Protein AF-A0A1R0G5W1-F1 (afdb_monomer_lite)

Structure (mmCIF, N/CA/C/O backbone):
data_AF-A0A1R0G5W1-F1
#
_entry.id   AF-A0A1R0G5W1-F1
#
loop_
_atom_site.group_PDB
_atom_site.id
_atom_site.type_symbol
_atom_site.label_atom_id
_atom_site.label_alt_id
_atom_site.label_comp_id
_atom_site.label_asym_id
_atom_site.label_entity_id
_atom_site.label_seq_id
_atom_site.pdbx_PDB_ins_code
_atom_site.Cartn_x
_atom_site.Cartn_y
_atom_site.Cartn_z
_atom_site.occupancy
_atom_site.B_iso_or_equiv
_atom_site.auth_seq_id
_atom_site.auth_comp_id
_atom_site.auth_asym_id
_atom_site.auth_atom_id
_atom_site.pdbx_PDB_model_num
ATOM 1 N N . MET A 1 1 ? -1.814 21.101 2.473 1.00 80.44 1 MET A N 1
ATOM 2 C CA . MET A 1 1 ? -3.061 20.386 2.108 1.00 80.44 1 MET A CA 1
ATOM 3 C C . MET A 1 1 ? -2.930 18.864 2.207 1.00 80.44 1 MET A C 1
ATOM 5 O O . MET A 1 1 ? -3.570 18.295 3.076 1.00 80.44 1 MET A O 1
ATOM 9 N N . PHE A 1 2 ? -2.109 18.182 1.390 1.00 86.19 2 PHE A N 1
ATOM 10 C CA . PHE A 1 2 ? -1.987 16.707 1.456 1.00 86.19 2 PHE A CA 1
ATOM 11 C C . PHE A 1 2 ? -1.405 16.196 2.785 1.00 86.19 2 PHE A C 1
ATOM 13 O O . PHE A 1 2 ? -1.964 15.295 3.403 1.00 86.19 2 PHE A O 1
ATOM 20 N N . LYS A 1 3 ? -0.314 16.809 3.260 1.00 89.56 3 LYS A N 1
ATOM 21 C CA . LYS A 1 3 ? 0.273 16.492 4.570 1.00 89.56 3 LYS A CA 1
ATOM 22 C C . LYS A 1 3 ? -0.735 16.709 5.703 1.00 89.56 3 LYS A C 1
ATOM 24 O O . LYS A 1 3 ? -0.921 15.821 6.520 1.00 89.56 3 LYS A O 1
ATOM 29 N N . ASP A 1 4 ? -1.419 17.850 5.706 1.00 94.81 4 ASP A N 1
ATOM 30 C CA . ASP A 1 4 ? -2.386 18.188 6.758 1.00 94.81 4 ASP A CA 1
ATOM 31 C C . ASP A 1 4 ? -3.569 17.210 6.776 1.00 94.81 4 ASP A C 1
ATOM 33 O O . ASP A 1 4 ? -4.032 16.824 7.844 1.00 94.81 4 ASP A O 1
ATOM 37 N N . MET A 1 5 ? -4.021 16.751 5.602 1.00 95.19 5 MET A N 1
ATOM 38 C CA . MET A 1 5 ? -5.026 15.690 5.486 1.00 95.19 5 MET A CA 1
ATOM 39 C C . MET A 1 5 ? -4.538 14.382 6.123 1.00 95.19 5 MET A C 1
ATOM 41 O O . MET A 1 5 ? -5.2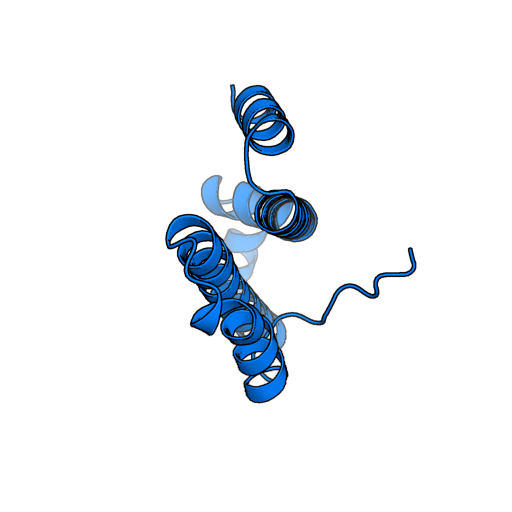72 13.771 6.898 1.00 95.19 5 MET A O 1
ATOM 45 N N . LEU A 1 6 ? -3.307 13.951 5.828 1.00 93.94 6 LEU A N 1
ATOM 46 C CA . LEU A 1 6 ? -2.739 12.741 6.429 1.00 93.94 6 LEU A CA 1
ATOM 47 C C . LEU A 1 6 ? -2.578 12.881 7.944 1.00 93.94 6 LEU A C 1
ATOM 49 O O . LEU A 1 6 ? -2.937 11.961 8.674 1.00 93.94 6 LEU A O 1
ATOM 53 N N . ASP A 1 7 ? -2.123 14.041 8.417 1.00 95.12 7 ASP A N 1
ATOM 54 C CA . ASP A 1 7 ? -1.996 14.327 9.846 1.00 95.12 7 ASP A CA 1
ATOM 55 C C . ASP A 1 7 ? -3.363 14.225 10.550 1.00 95.12 7 ASP A C 1
ATOM 57 O O . ASP A 1 7 ? -3.452 13.697 11.658 1.00 95.12 7 ASP A O 1
ATOM 61 N N . GLN A 1 8 ? -4.447 14.676 9.908 1.00 95.75 8 GLN A N 1
ATOM 62 C CA . GLN A 1 8 ? -5.807 14.523 10.438 1.00 95.75 8 GLN A CA 1
ATOM 63 C C . GLN A 1 8 ? -6.281 13.067 10.439 1.00 95.75 8 GLN A C 1
ATOM 65 O O . GLN A 1 8 ? -6.860 12.619 11.430 1.00 95.75 8 GLN A O 1
ATOM 70 N N . ILE A 1 9 ? -6.005 12.304 9.377 1.00 93.00 9 ILE A N 1
ATOM 71 C CA . ILE A 1 9 ? -6.343 10.874 9.317 1.00 93.00 9 ILE A CA 1
ATOM 72 C C . ILE A 1 9 ? -5.625 10.115 10.432 1.00 93.00 9 ILE A C 1
ATOM 74 O O . ILE A 1 9 ? -6.256 9.343 11.144 1.00 93.00 9 ILE A O 1
ATOM 78 N N . VAL A 1 10 ? -4.330 10.359 10.640 1.00 94.25 10 VAL A N 1
ATOM 79 C CA . VAL A 1 10 ? -3.561 9.698 11.706 1.00 94.25 10 VAL A CA 1
ATOM 80 C C . VAL A 1 10 ? -4.130 10.014 13.092 1.00 94.25 10 VAL A C 1
ATOM 82 O O . VAL A 1 10 ? -4.155 9.134 13.948 1.00 94.25 10 VAL A O 1
ATOM 85 N N . LYS A 1 11 ? -4.627 11.238 13.310 1.00 95.06 11 LYS A N 1
ATOM 86 C CA . LYS A 1 11 ? -5.220 11.662 14.588 1.00 95.06 11 LYS A CA 1
ATOM 87 C C . LYS A 1 11 ? -6.612 11.090 14.858 1.00 95.06 11 LYS A C 1
ATOM 89 O O . LYS A 1 11 ? -6.972 10.942 16.020 1.00 95.06 11 LYS A O 1
ATOM 94 N N . THR A 1 12 ? -7.409 10.837 13.819 1.00 93.75 12 THR A N 1
ATOM 95 C CA . THR A 1 12 ? -8.860 10.598 13.966 1.00 93.75 12 THR A CA 1
ATOM 96 C C . THR A 1 12 ? -9.324 9.222 13.495 1.00 93.75 1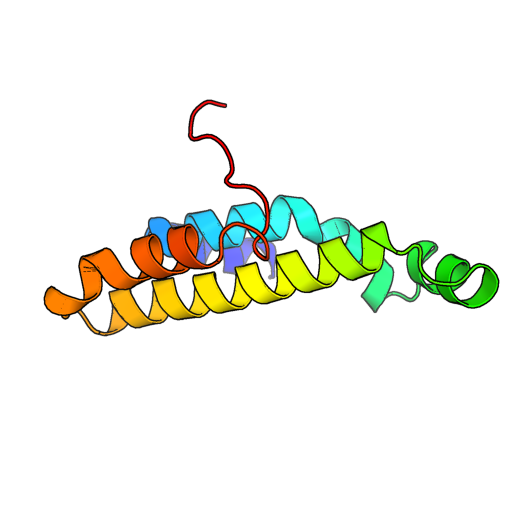2 THR A C 1
ATOM 98 O O . THR A 1 12 ? -10.350 8.734 13.964 1.00 93.75 12 THR A O 1
ATOM 101 N N . ALA A 1 13 ? -8.596 8.580 12.581 1.00 90.06 13 ALA A N 1
ATOM 102 C CA . ALA A 1 13 ? -8.978 7.293 12.015 1.00 90.06 13 ALA A CA 1
ATOM 103 C C . ALA A 1 13 ? -8.523 6.115 12.900 1.00 90.06 13 ALA A C 1
ATOM 105 O O . ALA A 1 13 ? -7.601 6.253 13.709 1.00 90.06 13 ALA A O 1
ATOM 106 N N . PRO A 1 14 ? -9.117 4.919 12.721 1.00 89.00 14 PRO A N 1
ATOM 107 C CA . PRO A 1 14 ? -8.699 3.717 13.434 1.00 89.00 14 PRO A CA 1
ATOM 108 C C . PRO A 1 14 ? -7.185 3.448 13.306 1.00 89.00 14 PRO A C 1
ATOM 110 O O . PRO A 1 14 ? -6.682 3.420 12.176 1.00 89.00 14 PRO A O 1
ATOM 113 N N . PRO A 1 15 ? -6.457 3.175 14.412 1.00 87.94 15 PRO A N 1
ATOM 114 C CA . PRO A 1 15 ? -4.993 3.051 14.409 1.00 87.94 15 PRO A CA 1
ATOM 115 C C . PRO A 1 15 ? -4.428 1.999 13.447 1.00 87.94 15 PRO A C 1
ATOM 117 O O . PRO A 1 15 ? -3.299 2.106 12.973 1.00 87.94 15 PRO A O 1
ATOM 120 N N . GLN A 1 16 ? -5.174 0.927 13.184 1.00 85.00 16 GLN A N 1
ATOM 121 C CA . GLN A 1 16 ? -4.782 -0.115 12.236 1.00 85.00 16 GLN A CA 1
ATOM 122 C C . GLN A 1 16 ? -4.873 0.402 10.796 1.00 85.00 16 GLN A C 1
ATOM 124 O O . GLN A 1 16 ? -3.918 0.264 10.037 1.00 85.00 16 GLN A O 1
ATOM 129 N N . ALA A 1 17 ? -5.988 1.044 10.435 1.00 85.69 17 ALA A N 1
ATOM 130 C CA . ALA A 1 17 ? -6.205 1.573 9.091 1.00 85.69 17 ALA A CA 1
ATOM 131 C C . ALA A 1 17 ? -5.243 2.730 8.771 1.00 85.69 17 ALA A C 1
ATOM 133 O O . ALA A 1 17 ? -4.678 2.775 7.677 1.00 85.69 17 ALA A O 1
ATOM 134 N N . SER A 1 18 ? -4.995 3.623 9.735 1.00 90.38 18 SER A N 1
ATOM 135 C CA . SER A 1 18 ? -4.046 4.728 9.565 1.00 90.38 18 SER A CA 1
ATOM 136 C C . SER A 1 18 ? -2.608 4.232 9.391 1.00 90.38 18 SER A C 1
ATOM 138 O O . SER A 1 18 ? -1.917 4.696 8.485 1.00 90.38 18 SER A O 1
ATOM 140 N N . ARG A 1 19 ? -2.164 3.233 10.169 1.00 89.00 19 ARG A N 1
ATOM 141 C CA . ARG A 1 19 ? -0.832 2.622 9.997 1.00 89.00 19 ARG A CA 1
ATOM 142 C C . ARG A 1 19 ? -0.654 1.969 8.632 1.00 89.00 19 ARG A C 1
ATOM 144 O O . ARG A 1 19 ? 0.384 2.172 8.008 1.00 89.00 19 ARG A O 1
ATOM 151 N N . MET A 1 20 ? -1.651 1.225 8.149 1.00 87.19 20 MET A N 1
ATOM 152 C CA . MET A 1 20 ? -1.569 0.631 6.810 1.00 87.19 20 MET A CA 1
ATOM 153 C C . MET A 1 20 ? -1.474 1.706 5.719 1.00 87.19 20 MET A C 1
ATOM 155 O O . MET A 1 20 ? -0.684 1.563 4.790 1.00 87.19 20 MET A O 1
ATOM 159 N N . LEU A 1 21 ? -2.230 2.804 5.850 1.00 89.06 21 LEU A N 1
ATOM 160 C CA . LEU A 1 21 ? -2.175 3.923 4.907 1.00 89.06 21 LEU A CA 1
ATOM 161 C C . LEU A 1 21 ? -0.807 4.610 4.893 1.00 89.06 21 LEU A C 1
ATOM 163 O O . LEU A 1 21 ? -0.282 4.892 3.816 1.00 89.06 21 LEU A O 1
ATOM 167 N N . MET A 1 22 ? -0.222 4.848 6.067 1.00 91.00 22 MET A N 1
ATOM 168 C CA . MET A 1 22 ? 1.111 5.442 6.173 1.00 91.00 22 MET A CA 1
ATOM 169 C C . MET A 1 22 ? 2.180 4.525 5.573 1.00 91.00 22 MET A C 1
ATOM 171 O O . MET A 1 22 ? 2.954 4.981 4.737 1.00 91.00 22 MET A O 1
ATOM 175 N N . GLY A 1 23 ? 2.146 3.224 5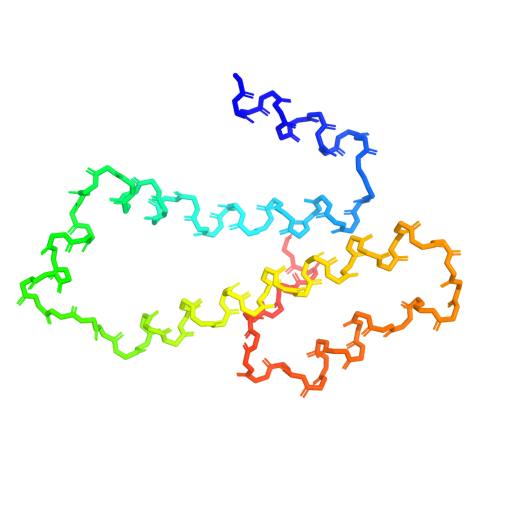.879 1.00 88.38 23 GLY A N 1
ATOM 176 C CA . GLY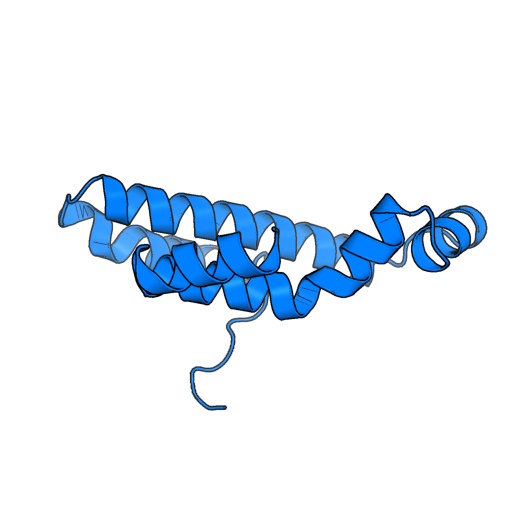 A 1 23 ? 3.065 2.252 5.279 1.00 88.38 23 GLY A CA 1
ATOM 177 C C . GLY A 1 23 ? 2.944 2.182 3.752 1.00 88.38 23 GLY A C 1
ATOM 178 O O . GLY A 1 23 ? 3.952 2.202 3.048 1.00 88.38 23 GLY A O 1
ATOM 179 N N . PHE A 1 24 ? 1.717 2.183 3.215 1.00 88.25 24 PHE A N 1
ATOM 180 C CA . PHE A 1 24 ? 1.500 2.234 1.767 1.00 88.25 24 PHE A CA 1
ATOM 181 C C . PHE A 1 24 ? 2.099 3.499 1.150 1.00 88.25 24 PHE A C 1
ATOM 183 O O . PHE A 1 24 ? 2.794 3.422 0.131 1.00 88.25 24 PHE A O 1
ATOM 190 N N . LYS A 1 25 ? 1.844 4.660 1.767 1.00 89.81 25 LYS A N 1
ATOM 191 C CA . LYS A 1 25 ? 2.411 5.933 1.329 1.00 89.81 25 LYS A CA 1
ATOM 192 C C . LYS A 1 25 ? 3.940 5.857 1.314 1.00 89.81 25 LYS A C 1
ATOM 194 O O . LYS A 1 25 ? 4.529 6.242 0.309 1.00 89.81 25 LYS A O 1
ATOM 199 N N . ASP A 1 26 ? 4.576 5.420 2.393 1.00 89.31 26 ASP A N 1
ATOM 200 C CA . ASP A 1 26 ? 6.035 5.496 2.528 1.00 89.31 26 ASP A CA 1
ATOM 201 C C . ASP A 1 26 ? 6.755 4.681 1.449 1.00 89.31 26 ASP A C 1
ATOM 203 O O . ASP A 1 26 ? 7.763 5.128 0.907 1.00 89.31 26 ASP A O 1
ATOM 207 N N . VAL A 1 27 ? 6.168 3.553 1.043 1.00 86.25 27 VAL A N 1
ATOM 208 C CA . VAL A 1 27 ? 6.700 2.713 -0.037 1.00 86.25 27 VAL A CA 1
ATOM 209 C C . VAL A 1 27 ? 6.381 3.277 -1.429 1.00 86.25 27 VAL A C 1
ATOM 211 O O . VAL A 1 27 ? 7.240 3.284 -2.309 1.00 86.25 27 VAL A O 1
ATOM 214 N N . ASN A 1 28 ? 5.156 3.757 -1.665 1.00 87.00 28 ASN A N 1
ATOM 215 C CA . ASN A 1 28 ? 4.668 4.017 -3.028 1.00 87.00 28 ASN A CA 1
ATOM 216 C C . ASN A 1 28 ? 4.725 5.491 -3.457 1.00 87.00 28 ASN A C 1
ATOM 218 O O . ASN A 1 28 ? 4.616 5.787 -4.649 1.00 87.00 28 ASN A O 1
ATOM 222 N N . TYR A 1 29 ? 4.886 6.437 -2.524 1.00 89.75 29 TYR A N 1
ATOM 223 C CA . TYR A 1 29 ? 4.709 7.868 -2.801 1.00 89.75 29 TYR A CA 1
ATOM 224 C C . TYR A 1 29 ? 5.621 8.378 -3.919 1.00 89.75 29 TYR A C 1
ATOM 226 O O . TYR A 1 29 ? 5.151 9.062 -4.827 1.00 89.75 29 TYR A O 1
ATOM 234 N N . HIS A 1 30 ? 6.908 8.033 -3.907 1.00 89.00 30 HIS A N 1
ATOM 235 C CA . HIS A 1 30 ? 7.847 8.512 -4.926 1.00 89.00 30 HIS A CA 1
ATOM 236 C C . HIS A 1 30 ? 7.539 7.956 -6.321 1.00 89.00 30 HIS A C 1
ATOM 238 O O . HIS A 1 30 ? 7.537 8.710 -7.296 1.00 89.00 30 HIS A O 1
ATOM 244 N N . ALA A 1 31 ? 7.223 6.662 -6.415 1.00 87.19 31 ALA A N 1
ATOM 245 C CA . ALA A 1 31 ? 6.872 6.020 -7.677 1.00 87.19 31 ALA A CA 1
ATOM 246 C C . ALA A 1 31 ? 5.580 6.607 -8.269 1.00 87.19 31 ALA A C 1
ATOM 248 O O . ALA A 1 31 ? 5.553 6.960 -9.447 1.00 87.19 31 ALA A O 1
ATOM 249 N N . MET A 1 32 ? 4.541 6.799 -7.445 1.00 88.44 32 MET A N 1
ATOM 250 C CA . MET A 1 32 ? 3.274 7.399 -7.880 1.00 88.44 32 MET A CA 1
ATOM 251 C C . MET A 1 32 ? 3.446 8.850 -8.340 1.00 88.44 32 MET A C 1
ATOM 253 O O . MET A 1 32 ? 2.928 9.217 -9.392 1.00 88.44 32 MET A O 1
ATOM 257 N N . ASN A 1 33 ? 4.217 9.664 -7.610 1.00 88.25 33 ASN A N 1
ATOM 258 C CA . ASN A 1 33 ? 4.499 11.040 -8.030 1.00 88.25 33 ASN A CA 1
ATOM 259 C C . ASN A 1 33 ? 5.280 11.079 -9.348 1.00 88.25 33 ASN A C 1
ATOM 261 O O . ASN A 1 33 ? 4.943 11.851 -10.244 1.00 88.25 33 ASN A O 1
ATOM 265 N N . SER A 1 34 ? 6.283 10.207 -9.508 1.00 88.06 34 SER A N 1
ATOM 266 C CA . SER A 1 34 ? 6.987 10.088 -10.785 1.00 88.06 34 SER A CA 1
ATOM 267 C C . SER A 1 34 ? 6.055 9.649 -11.913 1.00 88.06 34 SER A C 1
ATOM 269 O O . SER A 1 34 ? 6.306 10.025 -13.052 1.00 88.06 34 SER A O 1
ATOM 271 N N . TYR A 1 35 ? 5.029 8.845 -11.636 1.00 88.44 35 TYR A N 1
ATOM 272 C CA . TYR A 1 35 ? 4.077 8.400 -12.648 1.00 88.44 35 TYR A CA 1
ATOM 273 C C . TYR A 1 35 ? 3.140 9.528 -13.093 1.00 88.44 35 TYR A C 1
ATOM 275 O O . TYR A 1 35 ? 3.061 9.820 -14.283 1.00 88.44 35 TYR A O 1
ATOM 283 N N . VAL A 1 36 ? 2.494 10.210 -12.140 1.00 90.06 36 VAL A N 1
ATOM 284 C CA . VAL A 1 36 ? 1.537 11.305 -12.403 1.00 90.06 36 VAL A CA 1
ATOM 285 C C . VAL A 1 36 ? 2.172 12.441 -13.206 1.00 90.06 36 VAL A C 1
ATOM 287 O O . VAL A 1 36 ? 1.528 13.024 -14.074 1.00 90.06 36 VAL A O 1
ATOM 290 N N . HIS A 1 37 ? 3.449 12.728 -12.962 1.00 88.94 37 HIS A N 1
ATOM 291 C CA . HIS A 1 37 ? 4.174 13.789 -13.660 1.00 88.94 37 HIS A CA 1
ATOM 292 C C . HIS A 1 37 ? 4.911 13.323 -14.922 1.00 88.94 37 HIS A C 1
ATOM 294 O O . HIS A 1 37 ? 5.774 14.048 -15.407 1.00 88.94 37 HIS A O 1
ATOM 300 N N . SER A 1 38 ? 4.604 12.131 -15.457 1.00 85.38 38 SER A N 1
ATOM 301 C CA . SER A 1 38 ? 5.301 11.562 -16.628 1.00 85.38 38 SER A CA 1
ATOM 302 C C . SER A 1 38 ? 6.829 11.604 -16.484 1.00 85.38 38 SER A C 1
ATOM 304 O O . SER A 1 38 ? 7.561 11.924 -17.416 1.00 85.38 38 SER A O 1
ATOM 306 N N . GLY A 1 39 ? 7.312 11.329 -15.272 1.00 86.25 39 GLY A 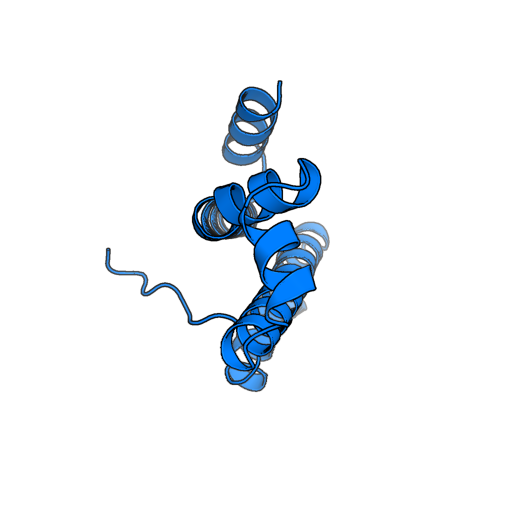N 1
ATOM 307 C CA . GLY A 1 39 ? 8.722 11.405 -14.924 1.00 86.25 39 GLY A CA 1
ATOM 308 C C . GLY A 1 39 ? 9.562 10.300 -15.570 1.00 86.25 39 GLY A C 1
ATOM 309 O O . GLY A 1 39 ? 9.117 9.540 -16.430 1.00 86.25 39 GLY A O 1
ATOM 310 N N . ILE A 1 40 ? 10.799 10.166 -15.090 1.00 86.75 40 ILE A N 1
ATOM 311 C CA . ILE A 1 40 ? 11.794 9.234 -15.649 1.00 86.75 40 ILE A CA 1
ATOM 312 C C . ILE A 1 40 ? 11.282 7.786 -15.685 1.00 86.75 40 ILE A C 1
ATOM 314 O O . ILE A 1 40 ? 11.574 7.062 -16.635 1.00 86.75 40 ILE A O 1
ATOM 318 N N . HIS A 1 41 ? 10.502 7.355 -14.686 1.00 85.56 41 HIS A N 1
ATOM 319 C CA . HIS A 1 41 ? 10.007 5.980 -14.623 1.00 85.56 41 HIS A CA 1
ATOM 320 C C . HIS A 1 41 ? 9.052 5.645 -15.787 1.00 85.56 41 HIS A C 1
ATOM 322 O O . HIS A 1 41 ? 9.410 4.737 -16.536 1.00 85.56 41 HIS A O 1
ATOM 328 N N . PRO A 1 42 ? 7.909 6.340 -16.007 1.00 85.19 42 PRO A N 1
ATOM 329 C CA . PRO A 1 42 ? 7.060 6.128 -17.188 1.00 85.19 42 PRO A CA 1
ATOM 330 C C . PRO A 1 42 ? 7.799 6.195 -18.524 1.00 85.19 42 PRO A C 1
ATOM 332 O O . PRO A 1 42 ? 7.596 5.327 -19.368 1.00 85.19 42 PRO A O 1
ATOM 335 N N . LEU A 1 43 ? 8.684 7.185 -18.701 1.00 87.44 43 LEU A N 1
ATOM 336 C CA . LEU A 1 43 ? 9.435 7.362 -19.946 1.00 87.44 43 LEU A CA 1
ATOM 337 C C . LEU A 1 43 ? 10.345 6.164 -20.230 1.00 87.44 43 LEU A C 1
ATOM 339 O O . LEU A 1 43 ? 10.328 5.630 -21.336 1.00 87.44 43 LEU A O 1
ATOM 343 N N . ARG A 1 44 ? 11.080 5.680 -19.220 1.00 87.44 44 ARG A N 1
ATOM 344 C CA . ARG A 1 44 ? 11.873 4.452 -19.361 1.00 87.44 44 ARG A CA 1
ATOM 345 C C . ARG A 1 44 ? 11.002 3.242 -19.676 1.00 87.44 44 ARG A C 1
ATOM 347 O O . ARG A 1 44 ? 11.380 2.463 -20.537 1.00 87.44 44 ARG A O 1
ATOM 354 N N . ARG A 1 45 ? 9.822 3.092 -19.057 1.00 90.12 45 ARG A N 1
ATOM 355 C CA . ARG A 1 45 ? 8.929 1.951 -19.363 1.00 90.12 45 ARG A CA 1
ATOM 356 C C . ARG A 1 45 ? 8.354 2.001 -20.768 1.00 90.12 45 ARG A C 1
ATOM 358 O O . ARG A 1 45 ? 8.119 0.950 -21.350 1.00 90.12 45 ARG A O 1
ATOM 365 N N . HIS A 1 46 ? 8.152 3.194 -21.319 1.00 88.75 46 HIS A N 1
ATOM 366 C CA . HIS A 1 46 ? 7.726 3.340 -22.705 1.00 88.75 46 HIS A CA 1
ATOM 367 C C . HIS A 1 46 ? 8.788 2.831 -23.692 1.00 88.75 46 HIS A C 1
ATOM 369 O O . HIS A 1 46 ? 8.441 2.219 -24.695 1.00 88.75 46 HIS A O 1
ATOM 375 N N . VAL A 1 47 ? 10.071 3.051 -23.387 1.00 91.69 47 VAL A N 1
ATOM 376 C CA . VAL A 1 47 ? 11.197 2.661 -24.251 1.00 91.69 47 VAL A CA 1
ATOM 377 C C . VAL A 1 47 ? 11.638 1.212 -24.017 1.00 91.69 47 VAL A C 1
ATOM 379 O O . VAL A 1 47 ? 11.883 0.477 -24.967 1.00 91.69 47 VAL A O 1
ATOM 382 N N . GLU A 1 48 ? 11.751 0.797 -22.757 1.00 93.62 48 GLU A N 1
ATOM 383 C CA . GLU A 1 48 ? 12.373 -0.471 -22.340 1.00 93.62 48 GLU A CA 1
ATOM 384 C C . GLU A 1 48 ? 11.339 -1.558 -21.992 1.00 93.62 48 GLU A C 1
ATOM 386 O O . GLU A 1 48 ? 11.692 -2.719 -21.787 1.00 93.62 48 GLU A O 1
ATOM 391 N N . GLY A 1 49 ? 10.055 -1.197 -21.906 1.00 91.81 49 GLY A N 1
ATOM 392 C CA . GLY A 1 49 ? 8.996 -2.066 -21.400 1.00 91.81 49 GLY A CA 1
ATOM 393 C C . GLY A 1 49 ? 8.960 -2.166 -19.869 1.00 91.81 49 GLY A C 1
ATOM 394 O O . GLY A 1 49 ? 9.653 -1.456 -19.130 1.00 91.81 49 GLY A O 1
ATOM 395 N N . TYR A 1 50 ? 8.104 -3.057 -19.365 1.00 90.62 50 TYR A N 1
ATOM 396 C CA . TYR A 1 50 ? 7.941 -3.303 -17.931 1.00 90.62 50 TYR A CA 1
ATOM 397 C C . TYR A 1 50 ? 8.651 -4.604 -17.517 1.00 90.62 50 TYR A C 1
ATOM 399 O O . TYR A 1 50 ? 8.288 -5.673 -18.006 1.00 90.62 50 TYR A O 1
ATOM 407 N N . PRO A 1 51 ? 9.621 -4.555 -16.584 1.00 91.94 51 PRO A N 1
ATOM 408 C CA . PRO A 1 51 ? 10.192 -5.739 -15.957 1.00 91.94 51 PRO A CA 1
ATOM 409 C C . PRO A 1 51 ? 9.110 -6.547 -15.243 1.00 91.94 51 PRO A C 1
ATOM 411 O O . PRO A 1 51 ? 8.278 -5.971 -14.541 1.00 91.94 51 PRO A O 1
ATOM 414 N N . ALA A 1 52 ? 9.167 -7.874 -15.362 1.00 93.38 52 ALA A N 1
ATOM 415 C CA . ALA A 1 52 ? 8.176 -8.777 -14.775 1.00 93.38 52 ALA A CA 1
ATOM 416 C C . ALA A 1 52 ? 7.994 -8.560 -13.262 1.00 93.38 52 ALA A C 1
ATOM 418 O O . ALA A 1 52 ? 6.864 -8.440 -12.799 1.00 93.38 52 ALA A O 1
ATOM 419 N N . GLY A 1 53 ? 9.096 -8.401 -12.517 1.00 92.06 53 GLY A N 1
ATOM 420 C CA . GLY A 1 53 ? 9.041 -8.134 -11.075 1.00 92.06 53 GLY A CA 1
ATOM 421 C C . GLY A 1 53 ? 8.290 -6.846 -10.728 1.00 92.06 53 GLY A C 1
ATOM 422 O O . GLY A 1 53 ? 7.503 -6.834 -9.794 1.00 92.06 53 GLY A O 1
ATOM 423 N N . LEU A 1 54 ? 8.426 -5.786 -11.537 1.00 89.88 54 LEU A N 1
ATOM 424 C CA . LEU A 1 54 ? 7.669 -4.551 -11.305 1.00 89.88 54 LEU A CA 1
ATOM 425 C C . LEU A 1 54 ? 6.164 -4.764 -11.508 1.00 89.88 54 LEU A C 1
ATOM 427 O O . LEU A 1 54 ? 5.363 -4.220 -10.753 1.00 89.88 54 LEU A O 1
ATOM 431 N N . ILE A 1 55 ? 5.775 -5.517 -12.540 1.00 92.50 55 ILE A N 1
ATOM 432 C CA . ILE A 1 55 ? 4.362 -5.831 -12.790 1.00 92.50 55 ILE A CA 1
ATOM 433 C C . ILE A 1 55 ? 3.799 -6.607 -11.597 1.00 92.50 55 ILE A C 1
ATOM 435 O O . ILE A 1 55 ? 2.727 -6.274 -11.092 1.00 92.50 55 ILE A O 1
ATOM 439 N N . GLU A 1 56 ? 4.540 -7.605 -11.120 1.00 94.56 56 GLU A N 1
ATOM 440 C CA . GLU A 1 56 ? 4.160 -8.407 -9.962 1.00 94.56 56 GLU A CA 1
ATOM 441 C C . GLU A 1 56 ? 4.028 -7.559 -8.689 1.00 94.56 56 GLU A C 1
ATOM 443 O O . GLU A 1 56 ? 3.008 -7.638 -8.005 1.00 94.56 56 GLU A O 1
ATOM 448 N N . ASP A 1 57 ? 5.002 -6.694 -8.406 1.00 90.75 57 ASP A N 1
ATOM 449 C CA . ASP A 1 57 ? 4.983 -5.804 -7.244 1.00 90.75 57 ASP A CA 1
ATOM 450 C C . ASP A 1 57 ? 3.798 -4.833 -7.285 1.00 90.75 57 ASP A C 1
ATOM 452 O O . ASP A 1 57 ? 3.135 -4.610 -6.270 1.00 90.75 57 ASP A O 1
ATOM 456 N N . VAL A 1 58 ? 3.473 -4.282 -8.460 1.00 91.19 58 VAL A N 1
ATOM 457 C CA . VAL A 1 58 ? 2.300 -3.410 -8.637 1.00 91.19 58 VAL A CA 1
ATOM 458 C C . VAL A 1 58 ? 1.004 -4.173 -8.358 1.00 91.19 58 VAL A C 1
ATOM 460 O O . VAL A 1 58 ? 0.130 -3.652 -7.661 1.00 91.19 58 VAL A O 1
ATOM 463 N N . LEU A 1 59 ? 0.878 -5.412 -8.844 1.00 94.44 59 LEU A N 1
ATOM 464 C CA . LEU A 1 59 ? -0.293 -6.252 -8.577 1.00 94.44 59 LEU A CA 1
ATOM 465 C C . LEU A 1 59 ? -0.410 -6.604 -7.090 1.00 94.44 59 LEU A C 1
ATOM 467 O O . LEU A 1 59 ? -1.491 -6.480 -6.512 1.00 94.44 59 LEU A O 1
ATOM 471 N N . ARG A 1 60 ? 0.700 -6.972 -6.442 1.00 93.62 60 ARG A N 1
ATOM 472 C CA . ARG A 1 60 ? 0.741 -7.233 -4.996 1.00 93.62 60 ARG A CA 1
ATOM 473 C C . ARG A 1 60 ? 0.331 -5.989 -4.208 1.00 93.62 60 ARG A C 1
ATOM 475 O O . ARG A 1 60 ? -0.556 -6.073 -3.363 1.00 93.62 60 ARG A O 1
ATOM 482 N N . ASN A 1 61 ? 0.879 -4.817 -4.528 1.00 91.56 61 ASN A N 1
ATOM 483 C CA . ASN A 1 61 ? 0.500 -3.552 -3.890 1.00 91.56 61 ASN A CA 1
ATOM 484 C C . ASN A 1 61 ? -0.985 -3.208 -4.098 1.00 91.56 61 ASN A C 1
ATOM 486 O O . ASN A 1 61 ? -1.644 -2.756 -3.160 1.00 91.56 61 ASN A O 1
ATOM 490 N N . SER A 1 62 ? -1.539 -3.478 -5.284 1.00 93.50 62 SER A N 1
ATOM 491 C CA . SER A 1 62 ? -2.974 -3.325 -5.558 1.00 93.50 62 SER A CA 1
ATOM 492 C C . SER A 1 62 ? -3.831 -4.239 -4.671 1.00 93.50 62 SER A C 1
ATOM 494 O O . SER A 1 62 ? -4.802 -3.784 -4.063 1.00 93.50 62 SER A O 1
ATOM 496 N N . ASN A 1 63 ? -3.432 -5.500 -4.493 1.00 94.88 63 ASN A N 1
ATOM 497 C CA . ASN A 1 63 ? -4.096 -6.407 -3.556 1.00 94.88 63 ASN A CA 1
ATOM 498 C C . ASN A 1 63 ? -3.985 -5.913 -2.104 1.00 94.88 63 ASN A C 1
ATOM 500 O O . ASN A 1 63 ? -4.959 -5.977 -1.354 1.00 94.88 63 ASN A O 1
ATOM 504 N N . GLY A 1 64 ? -2.831 -5.361 -1.718 1.00 91.69 64 GLY A N 1
ATOM 505 C CA . GLY A 1 64 ? -2.627 -4.725 -0.415 1.00 91.69 64 GLY A CA 1
ATOM 506 C C . GLY A 1 64 ? -3.628 -3.595 -0.143 1.00 91.69 64 GLY A C 1
ATOM 507 O O . GLY A 1 64 ? -4.229 -3.559 0.931 1.00 91.69 64 GLY A O 1
ATOM 508 N N . LEU A 1 65 ? -3.887 -2.732 -1.133 1.00 92.25 65 LEU A N 1
ATOM 509 C CA . LEU A 1 65 ? -4.908 -1.680 -1.037 1.00 92.25 65 LEU A CA 1
ATOM 510 C C . LEU A 1 65 ? -6.318 -2.250 -0.828 1.00 92.25 65 LEU A C 1
ATOM 512 O O . LEU A 1 65 ? -7.072 -1.733 -0.006 1.00 92.25 65 LEU A O 1
ATOM 516 N N . ASN A 1 66 ? -6.670 -3.348 -1.500 1.00 94.69 66 ASN A N 1
ATOM 517 C CA . ASN A 1 66 ? -7.961 -4.008 -1.280 1.00 94.69 66 ASN A CA 1
ATOM 518 C C . ASN A 1 66 ? -8.096 -4.548 0.154 1.00 94.69 66 ASN A C 1
ATOM 520 O O . ASN A 1 66 ? -9.157 -4.422 0.769 1.00 94.69 66 ASN A O 1
ATOM 524 N N . VAL A 1 67 ? -7.016 -5.090 0.729 1.00 92.94 67 VAL A N 1
ATOM 525 C CA . VAL A 1 67 ? -6.994 -5.522 2.137 1.00 92.94 67 VAL A CA 1
ATOM 526 C C . VAL A 1 67 ? -7.123 -4.331 3.092 1.00 92.94 67 VAL A C 1
ATOM 528 O O . VAL A 1 67 ? -7.797 -4.442 4.115 1.00 92.94 67 VAL A O 1
ATOM 531 N N . MET A 1 68 ? -6.549 -3.172 2.761 1.00 91.75 68 MET A N 1
ATOM 532 C CA . MET A 1 68 ? -6.746 -1.940 3.537 1.00 91.75 68 MET A CA 1
ATOM 533 C C . MET A 1 68 ? -8.206 -1.483 3.531 1.00 91.75 68 MET A C 1
ATOM 535 O O . MET A 1 68 ? -8.748 -1.139 4.583 1.00 91.75 68 MET A O 1
ATOM 539 N N . THR A 1 69 ? -8.867 -1.531 2.372 1.00 93.06 69 THR A N 1
ATOM 540 C CA . THR A 1 69 ? -10.303 -1.238 2.263 1.00 93.06 69 THR A CA 1
ATOM 541 C C . THR A 1 69 ? -11.127 -2.215 3.099 1.00 93.06 69 THR A C 1
ATOM 543 O O . THR A 1 69 ? -12.033 -1.7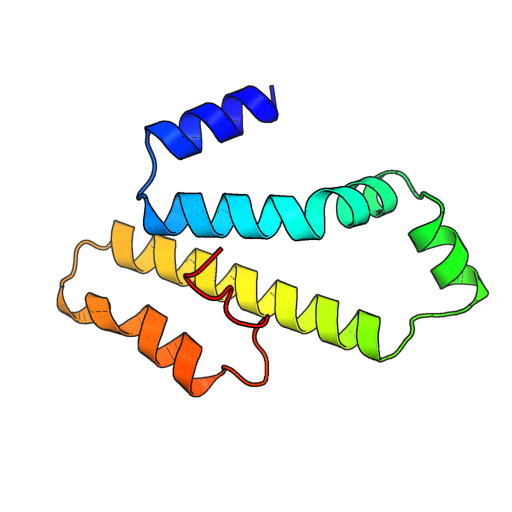91 3.818 1.00 93.06 69 THR A O 1
ATOM 546 N N . LEU A 1 70 ? -10.782 -3.509 3.089 1.00 93.81 70 LEU A N 1
ATOM 547 C CA . LEU A 1 70 ? -11.410 -4.502 3.964 1.00 93.81 70 LEU A CA 1
ATOM 548 C C . LEU A 1 70 ? -11.205 -4.163 5.448 1.00 93.81 70 LEU A C 1
ATOM 550 O O . LEU A 1 70 ? -12.166 -4.205 6.212 1.00 93.81 70 LEU A O 1
ATOM 554 N N . GLN A 1 71 ? -9.988 -3.802 5.864 1.00 91.88 71 GLN A N 1
ATOM 555 C CA . GLN A 1 71 ? -9.687 -3.416 7.247 1.00 91.88 71 GLN A CA 1
ATOM 556 C C . GLN A 1 71 ? -10.532 -2.225 7.702 1.00 91.88 71 GLN A C 1
ATOM 558 O O . GLN A 1 71 ? -11.073 -2.252 8.810 1.00 91.88 71 GLN A O 1
ATOM 563 N N . LEU A 1 72 ? -10.671 -1.200 6.859 1.00 91.38 72 LEU A N 1
ATOM 564 C CA . LEU A 1 72 ? -11.536 -0.060 7.145 1.00 91.38 72 LEU A CA 1
ATOM 565 C C . LEU A 1 72 ? -13.004 -0.496 7.250 1.00 91.38 72 LEU A C 1
ATOM 567 O O . LEU A 1 72 ? -13.668 -0.154 8.225 1.00 91.38 72 LEU A O 1
ATOM 571 N N . GLY A 1 73 ? -13.490 -1.297 6.299 1.00 92.69 73 GLY A N 1
ATOM 572 C CA . GLY A 1 73 ? -14.861 -1.811 6.300 1.00 92.69 73 GLY A CA 1
ATOM 573 C C . GLY A 1 73 ? -15.191 -2.622 7.555 1.00 92.69 73 GLY A C 1
ATOM 574 O O . GLY A 1 73 ? -16.209 -2.374 8.195 1.00 92.69 73 GLY A O 1
ATOM 575 N N . VAL A 1 74 ? -14.304 -3.534 7.964 1.00 93.31 74 VAL A N 1
ATOM 576 C CA . VAL A 1 74 ? -14.459 -4.320 9.200 1.00 93.31 74 VAL A CA 1
ATOM 577 C C . VAL A 1 74 ? -14.584 -3.404 10.414 1.00 93.31 74 VAL A C 1
ATOM 579 O O . VAL A 1 74 ? -15.503 -3.593 11.211 1.00 93.31 74 VAL A O 1
ATOM 582 N N . VAL A 1 75 ? -13.726 -2.385 10.534 1.00 91.00 75 VAL A N 1
ATOM 583 C CA . VAL A 1 75 ? -13.800 -1.435 11.655 1.00 91.00 75 VAL A CA 1
ATOM 584 C C . VAL A 1 75 ? -15.109 -0.648 11.634 1.00 91.00 75 VAL A C 1
ATOM 586 O O . VAL A 1 75 ? -15.769 -0.552 12.665 1.00 91.00 75 VAL A O 1
ATOM 589 N N . LEU A 1 76 ? -15.518 -0.134 10.472 1.00 91.44 76 LEU A N 1
ATOM 590 C CA . LEU A 1 76 ? -16.745 0.654 10.334 1.00 91.44 76 LEU A CA 1
ATOM 591 C C . LEU A 1 76 ? -18.012 -0.153 10.635 1.00 91.44 76 LEU A C 1
ATOM 593 O O . LEU A 1 76 ? -18.991 0.416 11.108 1.00 91.44 76 LEU A O 1
ATOM 597 N N . THR A 1 77 ? -18.007 -1.467 10.395 1.00 93.31 77 THR A N 1
ATOM 598 C CA . THR A 1 77 ? -19.166 -2.307 10.733 1.00 93.31 77 THR A CA 1
ATOM 599 C C . THR A 1 77 ? -19.394 -2.420 12.241 1.00 93.31 77 THR A C 1
ATOM 601 O O . THR A 1 77 ? -20.521 -2.665 12.661 1.00 93.31 77 THR A O 1
ATOM 604 N N . GLY A 1 78 ? -18.339 -2.310 13.058 1.00 90.38 78 GLY A N 1
ATOM 605 C CA . GLY A 1 78 ? -18.403 -2.542 14.505 1.00 90.38 78 GLY A CA 1
ATOM 606 C C . GLY A 1 78 ? -18.816 -3.965 14.918 1.00 90.38 78 GLY A C 1
ATOM 607 O O . GLY A 1 78 ? -19.038 -4.216 16.101 1.00 90.38 78 GLY A O 1
ATOM 608 N N . VAL A 1 79 ? -18.938 -4.917 13.980 1.00 94.81 79 VAL A N 1
ATOM 609 C CA . VAL A 1 79 ? -19.442 -6.268 14.267 1.00 94.81 79 VAL A CA 1
ATOM 610 C C . VAL A 1 79 ? -18.291 -7.203 14.636 1.00 94.81 79 VAL A C 1
ATOM 612 O O . VAL A 1 79 ? -17.484 -7.587 13.787 1.00 94.81 79 VAL A O 1
ATOM 615 N N . GLN A 1 80 ? -18.279 -7.676 15.885 1.00 90.50 80 GLN A N 1
ATOM 616 C CA . GLN A 1 80 ? -17.207 -8.525 16.422 1.00 90.50 80 GLN A CA 1
ATOM 617 C C . GLN A 1 80 ? -16.980 -9.828 15.640 1.00 90.50 80 GLN A C 1
ATOM 619 O O . GLN A 1 80 ? -15.856 -10.327 15.584 1.00 90.50 80 GLN A O 1
ATOM 624 N N . ARG A 1 81 ? -18.011 -10.356 14.962 1.00 93.88 81 ARG A N 1
ATOM 625 C CA . ARG A 1 81 ? -17.893 -11.555 14.107 1.00 93.88 81 ARG A CA 1
ATOM 626 C C . ARG A 1 81 ? -16.837 -11.414 13.005 1.00 93.88 81 ARG A C 1
ATOM 628 O O . ARG A 1 81 ? -16.347 -12.419 12.505 1.00 93.88 81 ARG A O 1
ATOM 635 N N . TYR A 1 82 ? -16.511 -10.183 12.609 1.00 93.19 82 TYR A N 1
ATOM 636 C CA . TYR A 1 82 ? -15.564 -9.891 11.537 1.00 93.19 82 TYR A CA 1
ATOM 637 C C . TYR A 1 82 ? -14.151 -9.561 12.024 1.00 93.19 82 TYR A C 1
ATOM 639 O O . TYR A 1 82 ? -13.267 -9.368 11.192 1.00 93.19 82 TYR A O 1
ATOM 647 N N . ALA A 1 83 ? -13.899 -9.552 13.338 1.00 83.75 83 ALA A N 1
ATOM 648 C CA . ALA A 1 83 ? -12.606 -9.166 13.907 1.00 83.75 83 ALA A CA 1
ATOM 649 C C . ALA A 1 83 ? -11.416 -9.992 13.367 1.00 83.75 83 ALA A C 1
ATOM 651 O O . ALA A 1 83 ? -10.303 -9.481 13.279 1.00 83.75 83 ALA A O 1
ATOM 652 N N . GLY A 1 84 ? -11.644 -11.246 12.952 1.00 91.19 84 GLY A N 1
ATOM 653 C CA . GLY A 1 84 ? -10.619 -12.118 12.359 1.00 91.19 84 GLY A CA 1
ATOM 654 C C . GLY A 1 84 ? -10.535 -12.100 10.827 1.00 91.19 84 GLY A C 1
ATOM 655 O O . GLY A 1 84 ? -9.632 -12.718 10.266 1.00 91.19 84 GLY A O 1
ATOM 656 N N . ALA A 1 85 ? -11.451 -11.417 10.132 1.00 94.25 85 ALA A N 1
ATOM 657 C CA . ALA A 1 85 ? -11.584 -11.531 8.678 1.00 94.25 85 ALA A CA 1
ATOM 658 C C . ALA A 1 85 ? -10.351 -11.003 7.928 1.00 94.25 85 ALA A C 1
ATOM 660 O O . ALA A 1 85 ? -9.890 -11.637 6.982 1.00 94.25 85 ALA A O 1
ATOM 661 N N . VAL A 1 86 ? -9.782 -9.878 8.375 1.00 92.38 86 VAL A N 1
ATOM 662 C CA . VAL A 1 86 ? -8.596 -9.276 7.741 1.00 92.38 86 VAL A CA 1
ATOM 663 C C . VAL A 1 86 ? -7.401 -10.222 7.823 1.00 92.38 86 VAL A C 1
ATOM 665 O O . VAL A 1 86 ? -6.783 -10.513 6.803 1.00 92.38 86 VAL A O 1
ATOM 668 N N . LYS A 1 87 ? -7.128 -10.763 9.017 1.00 91.69 87 LYS A N 1
ATOM 669 C CA . LYS A 1 87 ? -6.037 -11.718 9.241 1.00 91.69 87 LYS A CA 1
ATOM 670 C C . LYS A 1 87 ? -6.221 -12.984 8.401 1.00 91.69 87 LYS A C 1
ATOM 672 O O . LYS A 1 87 ? -5.288 -13.398 7.725 1.00 91.69 87 LYS A O 1
ATOM 677 N N . ALA A 1 88 ? -7.432 -13.544 8.371 1.00 94.50 88 ALA A N 1
ATOM 678 C CA . ALA A 1 88 ? -7.726 -14.731 7.571 1.00 94.50 88 ALA A CA 1
ATOM 679 C C . ALA A 1 88 ? -7.488 -14.499 6.066 1.00 94.50 88 ALA A C 1
ATOM 681 O O . ALA A 1 88 ? -6.955 -15.369 5.381 1.00 94.50 88 ALA A O 1
ATOM 682 N N . ILE A 1 89 ? -7.849 -13.320 5.544 1.00 94.81 89 ILE A N 1
ATOM 683 C CA . ILE A 1 89 ? -7.580 -12.938 4.149 1.00 94.81 89 ILE A CA 1
ATOM 684 C C . ILE A 1 89 ? -6.077 -12.759 3.906 1.00 94.81 89 ILE A C 1
ATOM 686 O O . ILE A 1 89 ? -5.568 -13.258 2.904 1.00 94.81 89 ILE A O 1
ATOM 690 N N . GLN A 1 90 ? -5.359 -12.104 4.821 1.00 92.12 90 GLN A N 1
ATOM 691 C CA . GLN A 1 90 ? -3.908 -11.933 4.721 1.00 92.12 90 GLN A CA 1
ATOM 692 C C . GLN A 1 90 ? -3.166 -13.272 4.703 1.00 92.12 90 GLN A C 1
ATOM 694 O O . GLN A 1 90 ? -2.303 -13.472 3.858 1.00 92.12 90 GLN A O 1
ATOM 699 N N . GLU A 1 91 ? -3.527 -14.205 5.583 1.00 92.94 91 GLU A N 1
ATOM 700 C CA . GLU A 1 91 ? -2.914 -15.536 5.645 1.00 92.94 91 GLU A CA 1
ATOM 701 C C . GLU A 1 91 ? -3.251 -16.370 4.405 1.00 92.94 91 GLU A C 1
ATOM 703 O O . GLU A 1 91 ? -2.365 -16.970 3.796 1.00 92.94 91 GLU A O 1
ATOM 708 N N . LYS A 1 92 ? -4.521 -16.371 3.979 1.00 95.81 92 LYS A N 1
ATOM 709 C CA . LYS A 1 92 ? -4.975 -17.146 2.817 1.00 95.81 92 LYS A CA 1
ATOM 710 C C . LYS A 1 92 ? -4.317 -16.702 1.506 1.00 95.81 92 LYS A C 1
ATOM 712 O O . LYS A 1 92 ? -4.088 -17.539 0.635 1.00 95.81 92 LYS A O 1
ATOM 717 N N . TYR A 1 93 ? -4.057 -15.405 1.355 1.00 95.50 93 TYR A N 1
ATOM 718 C CA . TYR A 1 93 ? -3.566 -14.809 0.110 1.00 95.50 93 TYR A CA 1
ATOM 719 C C . TYR A 1 93 ? -2.164 -14.193 0.238 1.00 95.50 93 TYR A C 1
ATOM 721 O O . TYR A 1 93 ? -1.779 -13.373 -0.595 1.00 95.50 93 TYR A O 1
ATOM 729 N N . HIS A 1 94 ? -1.382 -14.584 1.250 1.00 92.50 94 HIS A N 1
ATOM 730 C CA . HIS A 1 94 ? -0.048 -14.036 1.536 1.00 92.50 94 HIS A CA 1
ATOM 731 C C . HIS A 1 94 ? 0.895 -14.034 0.319 1.00 92.50 94 HIS A C 1
ATOM 733 O O . HIS A 1 94 ? 1.701 -13.123 0.154 1.00 92.50 94 HIS A O 1
ATOM 739 N N . GLN A 1 95 ? 0.768 -15.022 -0.565 1.00 94.38 95 GLN A N 1
ATOM 740 C CA . GLN A 1 95 ? 1.578 -15.195 -1.766 1.00 94.38 95 GLN A CA 1
ATOM 741 C C . GLN A 1 95 ? 1.332 -14.129 -2.846 1.00 94.38 95 GLN A C 1
ATOM 743 O O . GLN A 1 95 ? 2.212 -13.900 -3.670 1.00 94.38 95 GLN A O 1
ATOM 748 N N . ILE A 1 96 ? 0.166 -13.472 -2.842 1.00 94.81 96 ILE A N 1
ATOM 749 C CA . ILE A 1 96 ? -0.195 -12.397 -3.787 1.00 94.81 96 ILE A CA 1
ATOM 750 C C . ILE A 1 96 ? -0.335 -11.030 -3.106 1.00 94.81 96 ILE A C 1
ATOM 752 O O . ILE A 1 96 ? -0.828 -10.078 -3.713 1.00 94.81 96 ILE A O 1
ATOM 756 N N . LEU A 1 97 ? 0.063 -10.933 -1.841 1.00 93.19 97 LEU A N 1
ATOM 757 C CA . LEU A 1 97 ? 0.053 -9.704 -1.060 1.00 93.19 97 LEU A CA 1
ATOM 758 C C . LEU A 1 97 ? 1.471 -9.123 -0.970 1.00 93.19 97 LEU A C 1
ATOM 760 O O . LEU A 1 97 ? 2.454 -9.835 -1.221 1.00 93.19 97 LEU A O 1
ATOM 764 N N . PRO A 1 98 ? 1.604 -7.823 -0.648 1.00 87.69 98 PRO A N 1
ATOM 765 C CA . PRO A 1 98 ? 2.907 -7.272 -0.327 1.00 87.69 98 PRO A CA 1
ATOM 766 C C . PRO A 1 98 ? 3.409 -7.944 0.955 1.00 87.69 98 PRO A C 1
ATOM 768 O O . PRO A 1 98 ? 2.612 -8.328 1.818 1.00 87.69 98 PRO A O 1
ATOM 771 N N . GLY A 1 99 ? 4.727 -8.111 1.068 1.00 78.81 99 GLY A N 1
ATOM 772 C CA . GLY A 1 99 ? 5.332 -8.725 2.248 1.00 78.81 99 GLY A CA 1
ATOM 773 C C . GLY A 1 99 ? 4.863 -8.034 3.531 1.00 78.81 99 GLY A C 1
ATOM 774 O O . GLY A 1 99 ? 4.747 -6.808 3.580 1.00 78.81 99 GLY A O 1
ATOM 775 N N . LEU A 1 100 ? 4.567 -8.820 4.568 1.00 65.56 100 LEU A N 1
ATOM 776 C CA . LEU A 1 100 ? 4.212 -8.263 5.869 1.00 65.56 100 LEU A CA 1
ATOM 777 C C . LEU A 1 100 ? 5.410 -7.467 6.399 1.00 65.56 100 LEU A C 1
ATOM 779 O O . LEU A 1 100 ? 6.510 -8.005 6.519 1.00 65.56 100 LEU A O 1
ATOM 783 N N . ILE A 1 101 ? 5.195 -6.192 6.731 1.00 54.72 101 ILE A N 1
ATOM 784 C CA . ILE A 1 101 ? 6.184 -5.418 7.483 1.00 54.72 101 ILE A CA 1
ATOM 785 C C . ILE A 1 101 ? 6.305 -6.106 8.845 1.00 54.72 101 ILE A C 1
ATOM 787 O O . ILE A 1 101 ? 5.323 -6.193 9.586 1.00 54.72 101 ILE A O 1
ATOM 791 N N . SER A 1 102 ? 7.485 -6.653 9.145 1.00 41.81 102 SER A N 1
ATOM 792 C CA . SER A 1 102 ? 7.769 -7.231 10.459 1.00 41.81 102 SER A CA 1
ATOM 793 C C . SER A 1 102 ? 7.460 -6.183 11.538 1.00 41.81 102 SER A C 1
ATOM 795 O O . SER A 1 102 ? 7.893 -5.041 11.391 1.00 41.81 102 SER A O 1
ATOM 797 N N . PRO A 1 103 ? 6.747 -6.523 12.629 1.00 42.56 103 PRO A N 1
ATOM 798 C CA . PRO A 1 103 ? 6.456 -5.579 13.712 1.00 42.56 103 PRO A CA 1
ATOM 799 C C . PRO A 1 103 ? 7.702 -5.158 14.516 1.00 42.56 103 PRO A C 1
ATOM 801 O O . PRO A 1 103 ? 7.571 -4.427 15.493 1.00 42.56 103 PRO A O 1
ATOM 804 N N . LEU A 1 104 ? 8.891 -5.623 14.128 1.00 32.72 104 LEU A N 1
ATOM 805 C CA . LEU A 1 104 ? 10.176 -5.280 14.719 1.00 32.72 104 LEU A CA 1
ATOM 806 C C . LEU A 1 104 ? 11.004 -4.510 13.689 1.00 32.72 104 LEU A C 1
ATOM 808 O O . LEU A 1 104 ? 11.735 -5.131 12.922 1.00 32.72 104 LEU A O 1
ATOM 812 N N . ASN A 1 105 ? 10.825 -3.190 13.662 1.00 34.59 105 ASN A N 1
ATOM 813 C CA . ASN A 1 105 ? 11.793 -2.168 13.253 1.00 34.59 105 ASN A CA 1
ATOM 814 C C . ASN A 1 105 ? 11.375 -0.843 13.894 1.00 34.59 105 ASN A C 1
ATOM 816 O O . ASN A 1 105 ? 10.182 -0.486 13.755 1.00 34.59 105 ASN A O 1
#

pLDDT: mean 88.23, std 11.39, range [32.72, 95.81]

Foldseek 3Di:
DVVVVLVVCCVPPDVVLSVLVVVLCVVCVVVVVCVVVVHPVVVCCVVPNDDPVRVLVVQQSVVSVVLSVVVRVLVVVVDPVCVCVSVVCCVVCVVSHDHDDPPPD

Sequence (105 aa):
MFKDMLDQIVKTAPPQASRMLMGFKDVNYHAMNSYVHSGIHPLRRHVEGYPAGLIEDVLRNSNGLNVMTLQLGVVLTGVQRYAGAVKAIQEKYHQILPGLISPLN

Radius of gyration: 16.09 Å; chains: 1; bounding box: 32×38×41 Å

Secondary structure (DSSP, 8-state):
-HHHHHHHHHHHS-HHHHHHHHHHHHHHHHHHHHHHTT-HHHHHHHHH---HHHHHHHHHHHHHHHHHHHHHHHHHH--GGGTTHHHHHHHHTGGGSPPP--S--